Protein AF-A0A8S2XK16-F1 (afdb_monomer_lite)

Sequence (137 aa):
QVFYDQFQIGPWSGQEFFESWFQQANYPIVSAQIRQENGTNDVYLYLTQSRYFLNNEPYYDLYPTNRFNYTWLIPLICSFGNDSTTIVRSIAFKDRESKIKLDSWYKYVHCDEDFSGYYLMDYDSTNWEELANVMIN

pLDDT: mean 90.59, std 10.58, range [54.53, 98.44]

Secondary structure (DSSP, 8-state):
--GGGG-EETTEEHHHHHHHHHSSSS-EEEEEEEEEPTTSS-EEEEEEEEE--SS-S-----S---TTTT---EEEEEEEEETTEEEEEEEEE-SSEEEEEESS--SEEEESGGG-SSSEEEE-HHHHHHHHHHHH-

Organism: NCBI:txid1234261

Radius of gyration: 16.7 Å; chains: 1; bounding box: 46×34×47 Å

Foldseek 3Di:
DPPQQPDDDVPDGSV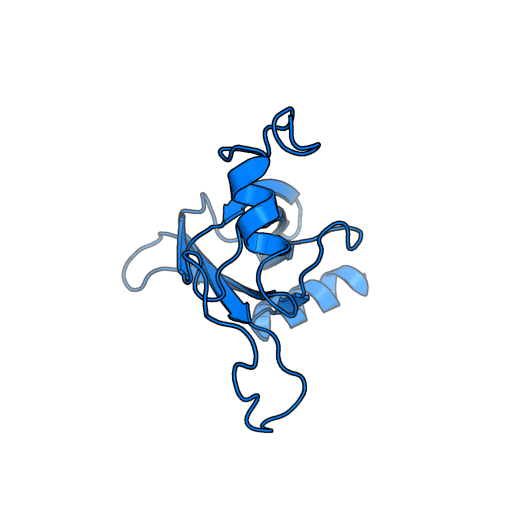VQVCQPPQAPAAKEKEWEWDADPPDQWIKIKIAIAGDDPDPPPPPCPHDQDPLNGWHFWFKWKWFADPPDIDIDTDGDTDRMDIGTDPHDGQEMDICPPVPDRYHYDYDPSRVVSVVVVVVD

InterPro domains:
  IPR050344 Peptidase M1 family aminopeptidases [PTHR11533] (15-135)

Structure (mmCIF, N/CA/C/O backbone):
data_AF-A0A8S2XK16-F1
#
_entry.id   AF-A0A8S2XK16-F1
#
loop_
_atom_site.group_PDB
_atom_site.id
_atom_site.type_symbol
_atom_site.label_atom_id
_atom_site.label_alt_id
_atom_site.label_comp_id
_atom_site.label_asym_id
_atom_site.label_entity_id
_atom_site.label_seq_id
_atom_site.pdbx_PDB_ins_code
_atom_site.Cartn_x
_atom_site.Cartn_y
_atom_site.Cartn_z
_atom_site.occupancy
_atom_site.B_iso_or_equiv
_atom_site.auth_seq_id
_atom_site.auth_comp_id
_atom_site.auth_asym_id
_atom_site.auth_atom_id
_atom_site.pdbx_PDB_model_num
ATOM 1 N N . GLN A 1 1 ? 6.698 -3.680 -31.940 1.00 60.19 1 GLN A N 1
ATOM 2 C CA . GLN A 1 1 ? 5.688 -3.489 -30.887 1.00 60.19 1 GLN A CA 1
ATOM 3 C C . GLN A 1 1 ? 6.071 -4.401 -29.746 1.00 60.19 1 GLN A C 1
ATOM 5 O O . GLN A 1 1 ? 6.234 -5.596 -29.981 1.00 60.19 1 GLN A O 1
ATOM 10 N N . VAL A 1 2 ? 6.363 -3.837 -28.580 1.00 79.12 2 VAL A N 1
ATOM 11 C CA . VAL A 1 2 ? 6.698 -4.629 -27.396 1.00 79.12 2 VAL A CA 1
ATOM 12 C C . VAL A 1 2 ? 5.380 -5.155 -26.825 1.00 79.12 2 VAL A C 1
ATOM 14 O O . VAL A 1 2 ? 4.363 -4.468 -26.892 1.00 79.12 2 VAL A O 1
ATOM 17 N N . PHE A 1 3 ? 5.367 -6.385 -26.300 1.00 85.19 3 PHE A N 1
ATOM 18 C CA . PHE A 1 3 ? 4.151 -7.040 -25.784 1.00 85.19 3 PHE A CA 1
ATOM 19 C C . PHE A 1 3 ? 3.353 -6.149 -24.813 1.00 85.19 3 PHE A C 1
ATOM 21 O O . PHE A 1 3 ? 2.126 -6.215 -24.779 1.00 85.19 3 PHE A O 1
ATOM 28 N N . TYR A 1 4 ? 4.048 -5.284 -24.075 1.00 88.62 4 TYR A N 1
ATOM 29 C CA . TYR A 1 4 ? 3.487 -4.435 -23.036 1.00 88.62 4 TYR A CA 1
ATOM 30 C C . TYR A 1 4 ? 2.775 -3.161 -23.525 1.00 88.62 4 TYR A C 1
ATOM 32 O O . TYR A 1 4 ? 1.999 -2.582 -22.768 1.00 88.62 4 TYR A O 1
ATOM 40 N N . ASP A 1 5 ? 2.977 -2.745 -24.779 1.00 87.69 5 ASP A N 1
ATOM 41 C CA . ASP A 1 5 ? 2.492 -1.454 -25.307 1.00 87.69 5 ASP A CA 1
ATOM 42 C C . ASP A 1 5 ? 0.957 -1.378 -25.419 1.00 87.69 5 ASP A C 1
ATOM 44 O O . ASP A 1 5 ? 0.386 -0.302 -25.569 1.00 87.69 5 ASP A O 1
ATOM 48 N N . GLN A 1 6 ? 0.283 -2.528 -25.374 1.00 90.75 6 GLN A N 1
ATOM 49 C CA . GLN A 1 6 ? -1.173 -2.647 -25.505 1.00 90.75 6 GLN A CA 1
ATOM 50 C C . GLN A 1 6 ? -1.930 -2.542 -24.173 1.00 90.75 6 GLN A C 1
ATOM 52 O O . GLN A 1 6 ? -3.159 -2.497 -24.178 1.00 90.75 6 GLN A O 1
ATOM 57 N N . PHE A 1 7 ? -1.226 -2.553 -23.037 1.00 93.81 7 PHE A N 1
ATOM 58 C CA . PHE A 1 7 ? -1.857 -2.572 -21.718 1.00 93.81 7 PHE A CA 1
ATOM 59 C C . PHE A 1 7 ? -1.945 -1.175 -21.104 1.00 93.81 7 PHE A C 1
ATOM 61 O O . PHE A 1 7 ? -1.083 -0.325 -21.315 1.00 93.81 7 PHE A O 1
ATOM 68 N N . GLN A 1 8 ? -2.970 -0.983 -20.277 1.00 94.81 8 GLN A N 1
ATOM 69 C CA . GLN A 1 8 ? -3.134 0.151 -19.373 1.00 94.81 8 GLN A CA 1
ATOM 70 C C . GLN A 1 8 ? -3.378 -0.422 -17.972 1.00 94.81 8 GLN A C 1
ATOM 72 O O . GLN A 1 8 ? -4.340 -1.163 -17.774 1.00 94.81 8 GLN A O 1
ATOM 77 N N . ILE A 1 9 ? -2.504 -0.112 -17.014 1.00 93.88 9 ILE A N 1
ATOM 78 C CA . ILE A 1 9 ? -2.560 -0.639 -15.645 1.00 93.88 9 ILE A CA 1
ATOM 79 C C . ILE A 1 9 ? -2.907 0.512 -14.704 1.00 93.88 9 ILE A C 1
ATOM 81 O O . ILE A 1 9 ? -2.052 1.311 -14.323 1.00 93.88 9 ILE A O 1
ATOM 85 N N . GLY A 1 10 ? -4.193 0.634 -14.369 1.00 92.00 10 GLY A N 1
ATOM 86 C CA . GLY A 1 10 ? -4.696 1.792 -13.632 1.00 92.00 10 GLY A CA 1
ATOM 87 C C . GLY A 1 10 ? -4.351 3.102 -14.364 1.00 92.00 10 GLY A C 1
ATOM 88 O O . GLY A 1 10 ? -4.703 3.247 -15.539 1.00 92.00 10 GLY A O 1
ATOM 89 N N . PRO A 1 11 ? -3.663 4.063 -13.717 1.00 95.75 11 PRO A N 1
ATOM 90 C CA . PRO A 1 11 ? -3.284 5.321 -14.358 1.00 95.75 11 PRO A CA 1
ATOM 91 C C . PRO A 1 11 ? -2.041 5.214 -15.258 1.00 95.75 11 PRO A C 1
ATOM 93 O O . PRO A 1 11 ? -1.728 6.182 -15.950 1.00 95.75 11 PRO A O 1
ATOM 96 N N . TRP A 1 12 ? -1.331 4.082 -15.270 1.00 96.69 12 TRP A N 1
ATOM 97 C CA . TRP A 1 12 ? -0.047 3.940 -15.960 1.00 96.69 12 TRP A CA 1
ATOM 98 C C . TRP A 1 12 ? -0.175 3.201 -17.286 1.00 96.69 12 TRP A C 1
ATOM 100 O O . TRP A 1 12 ? -0.957 2.256 -17.423 1.00 96.69 12 TRP A O 1
ATOM 110 N N . SER A 1 13 ? 0.657 3.592 -18.251 1.00 96.31 13 SER A N 1
ATOM 111 C CA . SER A 1 13 ? 0.850 2.781 -19.456 1.00 96.31 13 SER A CA 1
ATOM 112 C C . SER A 1 13 ? 1.471 1.430 -19.092 1.00 96.31 13 SER A C 1
ATOM 114 O O . SER A 1 13 ? 2.232 1.330 -18.126 1.00 96.31 13 SER A O 1
ATOM 116 N N . GLY A 1 14 ? 1.198 0.397 -19.890 1.00 95.62 14 GLY A N 1
ATOM 117 C CA . GLY A 1 14 ? 1.817 -0.914 -19.721 1.00 95.62 14 GLY A CA 1
ATOM 118 C C . GLY A 1 14 ? 3.339 -0.810 -19.735 1.00 95.62 14 GLY A C 1
ATOM 119 O O . GLY A 1 14 ? 3.985 -1.276 -18.802 1.00 95.62 14 GLY A O 1
ATOM 120 N N . GLN A 1 15 ? 3.911 -0.118 -20.724 1.00 93.81 15 GLN A N 1
ATOM 121 C CA . GLN A 1 15 ? 5.357 0.100 -20.799 1.00 93.81 15 GLN A CA 1
ATOM 122 C C . GLN A 1 15 ? 5.927 0.646 -19.479 1.00 93.81 15 GLN A C 1
ATOM 124 O O . GLN A 1 15 ? 6.838 0.047 -18.917 1.00 93.81 15 GLN A O 1
ATOM 129 N N . GLU A 1 16 ? 5.374 1.740 -18.953 1.00 94.81 16 GLU A N 1
ATOM 130 C CA . GLU A 1 16 ? 5.861 2.348 -17.711 1.00 94.81 16 GLU A CA 1
ATOM 131 C C . GLU A 1 16 ? 5.746 1.396 -16.512 1.00 94.81 16 GLU A C 1
ATOM 133 O O . GLU A 1 16 ? 6.703 1.243 -15.750 1.00 94.81 16 GLU A O 1
ATOM 138 N N . PHE A 1 17 ? 4.606 0.714 -16.377 1.00 96.00 17 PHE A N 1
ATOM 139 C CA . PHE A 1 17 ? 4.383 -0.274 -15.327 1.00 96.00 17 PHE A CA 1
ATOM 140 C C . PHE A 1 17 ? 5.437 -1.384 -15.382 1.00 96.00 17 PHE A C 1
ATOM 142 O O . PHE A 1 17 ? 6.173 -1.589 -14.416 1.00 96.00 17 PHE A O 1
ATOM 149 N N . PHE A 1 18 ? 5.572 -2.063 -16.520 1.00 93.75 18 PHE A N 1
ATOM 150 C CA . PHE A 1 18 ? 6.474 -3.205 -16.655 1.00 93.75 18 PHE A CA 1
ATOM 151 C C . PHE A 1 18 ? 7.955 -2.814 -16.583 1.00 93.75 18 PHE A C 1
ATOM 153 O O . PHE A 1 18 ? 8.755 -3.595 -16.076 1.00 93.75 18 PHE A O 1
ATOM 160 N N . GLU A 1 19 ? 8.341 -1.606 -17.003 1.00 92.69 19 GLU A N 1
ATOM 161 C CA . GLU A 1 19 ? 9.699 -1.097 -16.773 1.00 92.69 19 GLU A CA 1
ATOM 162 C C . GLU A 1 19 ? 10.009 -0.936 -15.277 1.00 92.69 19 GLU A C 1
ATOM 164 O O . GLU A 1 19 ? 11.123 -1.255 -14.856 1.00 92.69 19 GLU A O 1
ATOM 169 N N . SER A 1 20 ? 9.036 -0.505 -14.462 1.00 94.00 20 SER A N 1
ATOM 170 C CA . SER A 1 20 ? 9.225 -0.404 -13.007 1.00 94.00 20 SER A CA 1
ATOM 171 C C . SER A 1 20 ? 9.458 -1.772 -12.352 1.00 94.00 20 SER A C 1
ATOM 173 O O . SER A 1 20 ? 10.217 -1.869 -11.392 1.00 94.00 20 SER A O 1
ATOM 175 N N . TRP A 1 21 ? 8.895 -2.846 -12.916 1.00 94.00 21 TRP A N 1
ATOM 176 C CA . TRP A 1 21 ? 8.994 -4.204 -12.373 1.00 94.00 21 TRP A CA 1
ATOM 177 C C . TRP A 1 21 ? 10.148 -5.035 -12.943 1.00 94.00 21 TRP A C 1
ATOM 179 O O . TRP A 1 21 ? 10.790 -5.768 -12.200 1.00 94.00 21 TRP A O 1
ATOM 189 N N . PHE A 1 22 ? 10.432 -4.945 -14.244 1.00 91.19 22 PHE A N 1
ATOM 190 C CA . PHE A 1 22 ? 11.354 -5.873 -14.918 1.00 91.19 22 PHE A CA 1
ATOM 191 C C . PHE A 1 22 ? 12.778 -5.358 -15.083 1.00 91.19 22 PHE A C 1
ATOM 193 O O . PHE A 1 22 ? 13.676 -6.141 -15.384 1.00 91.19 22 PHE A O 1
ATOM 200 N N . GLN A 1 23 ? 13.010 -4.058 -14.904 1.00 89.19 23 GLN A N 1
ATOM 201 C CA . GLN A 1 23 ? 14.345 -3.467 -15.043 1.00 89.19 23 GLN A CA 1
ATOM 202 C C . GLN A 1 23 ? 15.045 -3.237 -13.696 1.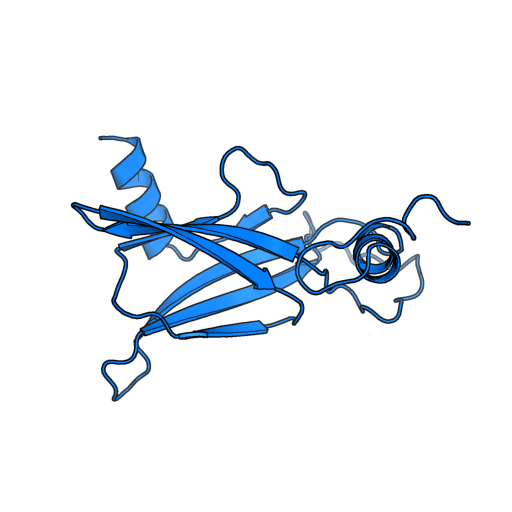00 89.19 23 GLN A C 1
ATOM 204 O O . GLN A 1 23 ? 16.062 -2.551 -13.640 1.00 89.19 23 GLN A O 1
ATOM 209 N N . GLN A 1 24 ? 14.498 -3.781 -12.609 1.00 88.50 24 GLN A N 1
ATOM 210 C CA . GLN A 1 24 ? 15.038 -3.657 -11.259 1.00 88.50 24 GLN A CA 1
ATOM 211 C C . GLN A 1 24 ? 14.998 -5.031 -10.592 1.00 88.50 24 GLN A C 1
ATOM 213 O O . GLN A 1 24 ? 14.057 -5.793 -10.794 1.00 88.50 24 GLN A O 1
ATOM 218 N N . ALA A 1 25 ? 16.023 -5.371 -9.813 1.00 85.56 25 ALA A N 1
ATOM 219 C CA . ALA A 1 25 ? 16.074 -6.655 -9.122 1.00 85.56 25 ALA A CA 1
ATOM 220 C C . ALA A 1 25 ? 15.222 -6.656 -7.838 1.00 85.56 25 ALA A C 1
ATOM 222 O O . ALA A 1 25 ? 15.167 -5.656 -7.116 1.00 85.56 25 ALA A O 1
ATOM 223 N N . ASN A 1 26 ? 14.691 -7.833 -7.493 1.00 89.38 26 ASN A N 1
ATOM 224 C CA . ASN A 1 26 ? 13.803 -8.109 -6.352 1.00 89.38 26 ASN A CA 1
ATOM 225 C C . ASN A 1 26 ? 12.395 -7.499 -6.500 1.00 89.38 26 ASN A C 1
ATOM 227 O O . ASN A 1 26 ? 11.912 -7.285 -7.607 1.00 89.38 26 ASN A O 1
ATOM 231 N N . TYR A 1 27 ? 11.718 -7.310 -5.370 1.00 92.06 27 TYR A N 1
ATOM 232 C CA . TYR A 1 27 ? 10.343 -6.839 -5.242 1.00 92.06 27 TYR A CA 1
ATOM 233 C C . TYR A 1 27 ? 10.231 -5.892 -4.034 1.00 92.06 27 TYR A C 1
ATOM 235 O O . TYR A 1 27 ? 11.125 -5.891 -3.171 1.00 92.06 27 TYR A O 1
ATOM 243 N N . PRO A 1 28 ? 9.172 -5.069 -3.961 1.00 96.00 28 PRO A N 1
ATOM 244 C CA . PRO A 1 28 ? 8.982 -4.167 -2.842 1.00 96.00 28 PRO A CA 1
ATOM 245 C C . PRO A 1 28 ? 8.408 -4.873 -1.613 1.00 96.00 28 PRO A C 1
ATOM 247 O O . PRO A 1 28 ? 7.624 -5.818 -1.714 1.00 96.00 28 PRO A O 1
ATOM 250 N N . ILE A 1 29 ? 8.757 -4.338 -0.448 1.00 96.56 29 ILE A N 1
ATOM 251 C CA . ILE A 1 29 ? 7.942 -4.430 0.760 1.00 96.56 29 ILE A CA 1
ATOM 252 C C . ILE A 1 29 ? 7.150 -3.129 0.895 1.00 96.56 29 ILE A C 1
ATOM 254 O O . ILE A 1 29 ? 7.715 -2.038 0.759 1.00 96.56 29 ILE A O 1
ATOM 258 N N . VAL A 1 30 ? 5.846 -3.250 1.117 1.00 98.25 30 VAL A N 1
ATOM 259 C CA . VAL A 1 30 ? 4.903 -2.143 1.265 1.00 98.25 30 VAL A CA 1
ATOM 260 C C . VAL A 1 30 ? 4.454 -2.085 2.716 1.00 98.25 30 VAL A C 1
ATOM 262 O O . VAL A 1 30 ? 3.834 -3.027 3.199 1.00 98.25 30 VAL A O 1
ATOM 265 N N . SER A 1 31 ? 4.741 -0.980 3.404 1.00 98.19 31 SER A N 1
ATOM 266 C CA . SER A 1 31 ? 4.223 -0.743 4.752 1.00 98.19 31 SER A CA 1
ATOM 267 C C . SER A 1 31 ? 2.930 0.059 4.685 1.00 98.19 31 SER A C 1
ATOM 269 O O . SER A 1 31 ? 2.880 1.069 3.978 1.00 98.19 31 SER A O 1
ATOM 271 N N . ALA A 1 32 ? 1.902 -0.357 5.421 1.00 98.12 32 ALA A N 1
ATOM 272 C CA . ALA A 1 32 ? 0.619 0.335 5.495 1.00 98.12 32 ALA A CA 1
ATOM 273 C C . ALA A 1 32 ? 0.212 0.599 6.947 1.00 98.12 32 ALA A C 1
ATOM 275 O O . ALA A 1 32 ? 0.212 -0.308 7.777 1.00 98.12 32 ALA A O 1
ATOM 276 N N . GLN A 1 33 ? -0.137 1.851 7.256 1.00 97.75 33 GLN A N 1
ATOM 277 C CA . GLN A 1 33 ? -0.508 2.267 8.611 1.00 97.75 33 GLN A CA 1
ATOM 278 C C . GLN A 1 33 ? -1.642 3.284 8.585 1.00 97.75 33 GLN A C 1
ATOM 280 O O 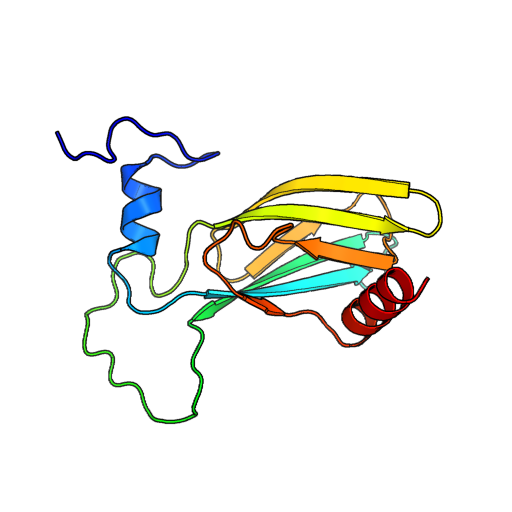. GLN A 1 33 ? -1.560 4.306 7.899 1.00 97.75 33 GLN A O 1
ATOM 285 N N . ILE A 1 34 ? -2.688 3.031 9.364 1.00 97.19 34 ILE A N 1
ATOM 286 C CA . ILE A 1 34 ? -3.773 3.989 9.573 1.00 97.19 34 ILE A CA 1
ATOM 287 C C . ILE A 1 34 ? -3.394 4.860 10.766 1.00 97.19 34 ILE A C 1
ATOM 289 O O . ILE A 1 34 ? -3.130 4.360 11.856 1.00 97.19 34 ILE A O 1
ATOM 293 N N . ARG A 1 35 ? -3.349 6.179 10.574 1.00 95.38 35 ARG A N 1
ATOM 294 C CA . ARG A 1 35 ? -3.026 7.120 11.651 1.00 95.38 35 ARG A CA 1
ATOM 295 C C . ARG A 1 35 ? -3.961 8.316 11.621 1.00 95.38 35 ARG A C 1
ATOM 297 O O . ARG A 1 35 ? -4.363 8.786 10.556 1.00 95.38 35 ARG A O 1
ATOM 304 N N . GLN A 1 36 ? -4.265 8.832 12.803 1.00 94.81 36 GLN A N 1
ATOM 305 C CA . GLN A 1 36 ? -4.931 10.115 12.961 1.00 94.81 36 GLN A CA 1
ATOM 306 C C . GLN A 1 36 ? -3.873 11.220 12.971 1.00 94.81 36 GLN A C 1
ATOM 308 O O . GLN A 1 36 ? -2.836 11.091 13.622 1.00 94.81 36 GLN A O 1
ATOM 313 N N . GLU A 1 37 ?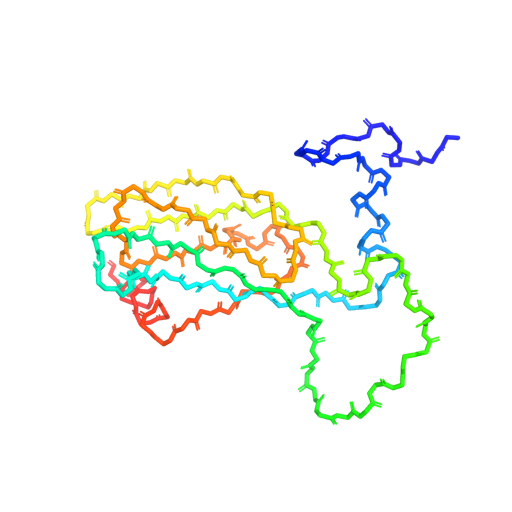 -4.114 12.301 12.235 1.00 93.38 37 GLU A N 1
ATOM 314 C CA . GLU A 1 37 ? -3.193 13.434 12.202 1.00 93.38 37 GLU A CA 1
ATOM 315 C C . GLU A 1 37 ? -3.290 14.238 13.506 1.00 93.38 37 GLU A C 1
ATOM 317 O O . GLU A 1 37 ? -4.379 14.644 13.928 1.00 93.38 37 GLU A O 1
ATOM 322 N N . ASN A 1 38 ? -2.138 14.506 14.123 1.00 90.00 38 ASN A N 1
ATOM 323 C CA . ASN A 1 38 ? -2.055 15.203 15.404 1.00 90.00 38 ASN A CA 1
ATOM 324 C C . ASN A 1 38 ? -2.772 16.559 15.373 1.00 90.00 38 ASN A C 1
ATOM 326 O O . ASN A 1 38 ? -2.533 17.394 14.503 1.00 90.00 38 ASN A O 1
ATOM 330 N N . GLY A 1 39 ? -3.627 16.797 16.370 1.00 89.75 39 GLY A N 1
ATOM 331 C CA . GLY A 1 39 ? -4.372 18.052 16.495 1.00 89.75 39 GLY A CA 1
ATOM 332 C C . GLY A 1 39 ? -5.564 18.185 15.541 1.00 89.75 39 GLY A C 1
ATOM 333 O O . GLY A 1 39 ? -6.154 19.260 15.469 1.00 89.75 39 GLY A O 1
ATOM 334 N N . THR A 1 40 ? -5.944 17.118 14.830 1.00 92.88 40 THR A N 1
ATOM 335 C CA . THR A 1 40 ? -7.129 17.086 13.961 1.00 92.88 40 THR A CA 1
ATOM 336 C C . THR A 1 40 ? -7.933 15.796 14.163 1.00 92.88 40 THR A C 1
ATOM 338 O O . THR A 1 40 ? -7.463 14.859 14.805 1.00 92.88 40 THR A O 1
ATOM 341 N N . ASN A 1 41 ? -9.134 15.732 13.583 1.00 93.31 41 ASN A N 1
ATOM 342 C CA . ASN A 1 41 ? -9.918 14.493 13.471 1.00 93.31 41 ASN A CA 1
ATOM 343 C C . ASN A 1 41 ? -9.706 13.785 12.121 1.00 93.31 41 ASN A C 1
ATOM 345 O O . ASN A 1 41 ? -10.440 12.855 11.796 1.00 93.31 41 ASN A O 1
ATOM 349 N N . ASP A 1 42 ? -8.748 14.242 11.310 1.00 97.00 42 ASP A N 1
ATOM 350 C CA . ASP A 1 42 ? -8.482 13.628 10.017 1.00 97.00 42 ASP A CA 1
ATOM 351 C C . ASP A 1 42 ? -7.704 12.322 10.200 1.00 97.00 42 ASP A C 1
ATOM 353 O O . ASP A 1 42 ? -6.697 12.268 10.911 1.00 97.00 42 ASP A O 1
ATOM 357 N N . VAL A 1 43 ? -8.147 11.283 9.499 1.00 96.69 43 VAL A N 1
ATOM 358 C CA . VAL A 1 43 ? -7.499 9.972 9.469 1.00 96.69 43 VAL A CA 1
ATOM 359 C C . VAL A 1 43 ? -6.875 9.760 8.096 1.00 96.69 43 VAL A C 1
ATOM 361 O O . VAL A 1 43 ? -7.456 10.123 7.071 1.00 96.69 43 VAL A O 1
ATOM 364 N N . TYR A 1 44 ? -5.684 9.175 8.066 1.00 97.69 44 TYR A N 1
ATOM 365 C CA . TYR A 1 44 ? -4.948 8.903 6.842 1.00 97.69 44 TYR A CA 1
ATOM 366 C C . TYR A 1 44 ? -4.390 7.485 6.837 1.00 97.69 44 TYR A C 1
ATOM 368 O O . TYR A 1 44 ? -3.957 6.967 7.864 1.00 97.69 44 TYR A O 1
ATOM 376 N N . LEU A 1 45 ? -4.336 6.901 5.646 1.00 97.81 45 LEU A N 1
ATOM 377 C CA . LEU A 1 45 ? -3.480 5.769 5.344 1.00 97.81 45 LEU A CA 1
ATOM 378 C C . LEU A 1 45 ? -2.109 6.299 4.917 1.00 97.81 45 LEU A C 1
ATOM 380 O O . LEU A 1 45 ? -1.998 7.041 3.936 1.00 97.81 45 LEU A O 1
ATOM 384 N N . TYR A 1 46 ? -1.078 5.900 5.647 1.00 98.12 46 TYR A N 1
ATOM 385 C CA . TYR A 1 46 ? 0.317 6.114 5.300 1.00 98.12 46 TYR A CA 1
ATOM 386 C C . TYR A 1 46 ? 0.839 4.849 4.639 1.00 98.12 46 TYR A C 1
ATOM 388 O O . TYR A 1 46 ? 0.764 3.768 5.221 1.00 98.12 46 TYR A O 1
ATOM 396 N N . LEU A 1 47 ? 1.352 5.005 3.425 1.00 98.44 47 LEU A N 1
ATOM 397 C CA . LEU A 1 47 ? 1.983 3.943 2.659 1.00 98.44 47 LEU A CA 1
ATOM 398 C C . LEU A 1 47 ? 3.455 4.266 2.483 1.00 98.44 47 LEU A C 1
ATOM 400 O O . LEU A 1 47 ? 3.792 5.402 2.145 1.00 98.44 47 LEU A O 1
ATOM 404 N N . THR A 1 48 ? 4.314 3.270 2.649 1.00 98.44 48 THR A N 1
ATOM 405 C CA . THR A 1 48 ? 5.710 3.351 2.220 1.00 98.44 48 THR A CA 1
ATOM 406 C C . THR A 1 48 ? 6.077 2.133 1.389 1.00 98.44 48 THR A C 1
ATOM 408 O O . THR A 1 48 ? 5.477 1.072 1.534 1.00 98.44 48 THR A O 1
ATOM 411 N N . GLN A 1 49 ? 7.048 2.284 0.494 1.00 97.69 49 GLN A N 1
ATOM 412 C CA . GLN A 1 49 ? 7.656 1.163 -0.214 1.00 97.69 49 GLN A CA 1
ATOM 413 C C . GLN A 1 49 ? 9.173 1.246 -0.150 1.00 97.69 49 GLN A C 1
ATOM 415 O O . GLN A 1 49 ? 9.771 2.320 -0.257 1.00 97.69 49 GLN A O 1
ATOM 420 N N . SER A 1 50 ? 9.801 0.086 -0.019 1.00 94.12 50 SER A N 1
ATOM 421 C CA . SER A 1 50 ? 11.243 -0.056 -0.170 1.00 94.12 50 SER A CA 1
ATOM 422 C C . SER A 1 50 ? 11.579 -1.404 -0.793 1.00 94.12 50 SER A C 1
ATOM 424 O O . SER A 1 50 ? 10.750 -2.313 -0.827 1.00 94.12 50 SER A O 1
ATOM 426 N N . ARG A 1 51 ? 12.793 -1.539 -1.325 1.00 92.00 51 ARG A N 1
ATOM 427 C CA . ARG A 1 51 ? 13.275 -2.819 -1.845 1.00 92.00 51 ARG A CA 1
ATOM 428 C C . ARG A 1 51 ? 13.420 -3.811 -0.698 1.00 92.00 51 ARG A C 1
ATOM 430 O O . ARG A 1 51 ? 14.122 -3.524 0.268 1.00 92.00 51 ARG A O 1
ATOM 437 N N . TYR A 1 52 ? 12.807 -4.982 -0.830 1.00 88.69 52 TYR A N 1
ATOM 438 C CA . TYR A 1 52 ? 12.957 -6.033 0.165 1.00 88.69 52 TYR A CA 1
ATOM 439 C C . TYR A 1 52 ? 14.349 -6.681 0.095 1.00 88.69 52 TYR A C 1
ATOM 441 O O . TYR A 1 52 ? 14.848 -7.017 -0.986 1.00 88.69 52 TYR A O 1
ATOM 449 N N . PHE A 1 53 ? 14.950 -6.891 1.268 1.00 83.12 53 PHE A N 1
ATOM 450 C CA . PHE A 1 53 ? 16.195 -7.628 1.461 1.00 83.12 53 PHE A CA 1
ATOM 451 C C . PHE A 1 53 ? 16.052 -8.563 2.667 1.00 83.12 53 PHE A C 1
ATOM 453 O O . PHE A 1 53 ? 15.625 -8.135 3.734 1.00 83.12 53 PHE A O 1
ATOM 460 N N . LEU A 1 54 ? 16.435 -9.833 2.505 1.00 74.88 54 LEU A N 1
ATOM 461 C CA . LEU A 1 54 ? 16.401 -10.828 3.586 1.00 74.88 54 LEU A CA 1
ATOM 462 C C . LEU A 1 54 ? 17.514 -10.629 4.627 1.00 74.88 54 LEU A C 1
ATOM 464 O O . LEU A 1 54 ? 17.329 -10.997 5.781 1.00 74.88 54 LEU A O 1
ATOM 468 N N . ASN A 1 55 ? 18.653 -10.045 4.236 1.00 72.50 55 ASN A N 1
ATOM 469 C CA . ASN A 1 55 ? 19.853 -9.939 5.071 1.00 72.50 55 ASN A CA 1
ATOM 470 C C . ASN A 1 55 ? 20.470 -8.533 4.997 1.00 72.50 55 ASN A C 1
ATOM 472 O O . ASN A 1 55 ? 20.352 -7.855 3.979 1.00 72.50 55 ASN A O 1
ATOM 476 N N . ASN A 1 56 ? 21.243 -8.165 6.025 1.00 60.75 56 ASN A N 1
ATOM 477 C CA . ASN A 1 56 ? 22.082 -6.953 6.070 1.00 60.75 56 ASN A CA 1
ATOM 478 C C . ASN A 1 56 ? 23.362 -7.048 5.212 1.00 60.75 56 ASN A C 1
ATOM 480 O O . ASN A 1 56 ? 24.267 -6.227 5.361 1.00 60.75 56 ASN A O 1
ATOM 484 N N . GLU A 1 57 ? 23.481 -8.066 4.358 1.00 58.12 57 GLU A N 1
ATOM 485 C CA . GLU A 1 57 ? 24.625 -8.183 3.458 1.00 58.12 57 GLU A CA 1
ATOM 486 C C . GLU A 1 57 ? 24.593 -7.019 2.462 1.00 58.12 57 GLU A C 1
ATOM 488 O O . GLU A 1 57 ? 23.534 -6.750 1.882 1.00 58.12 57 GLU A O 1
ATOM 493 N N . PRO A 1 58 ? 25.718 -6.314 2.249 1.00 54.53 58 PRO A N 1
ATOM 494 C CA . PRO A 1 58 ? 25.779 -5.241 1.278 1.00 54.53 58 PRO A CA 1
ATOM 495 C C . PRO A 1 58 ? 25.525 -5.833 -0.105 1.00 54.53 58 PRO A C 1
ATOM 497 O O . PRO A 1 58 ? 26.403 -6.426 -0.733 1.00 54.53 58 PRO A O 1
ATOM 500 N N . TYR A 1 59 ? 24.295 -5.678 -0.587 1.00 60.25 59 TYR A N 1
ATOM 501 C CA . TYR A 1 59 ? 23.984 -5.950 -1.972 1.00 60.25 59 TYR A CA 1
ATOM 502 C C . TYR A 1 59 ? 24.665 -4.847 -2.770 1.00 60.25 59 TYR A C 1
ATOM 504 O O . TYR A 1 59 ? 24.186 -3.716 -2.834 1.00 60.25 59 TYR A O 1
ATOM 512 N N . TYR A 1 60 ? 25.832 -5.150 -3.333 1.00 58.38 60 TYR A N 1
ATOM 513 C CA . TYR A 1 60 ? 26.377 -4.315 -4.387 1.00 58.38 60 TYR A CA 1
ATOM 514 C C . TYR A 1 60 ? 25.299 -4.245 -5.465 1.00 58.38 60 TYR A C 1
ATOM 516 O O . TYR A 1 60 ? 24.825 -5.286 -5.921 1.00 58.38 60 TYR A O 1
ATOM 524 N N . ASP A 1 61 ? 24.856 -3.040 -5.819 1.00 62.03 61 ASP A N 1
ATOM 525 C CA . ASP A 1 61 ? 23.941 -2.846 -6.936 1.00 62.03 61 ASP A CA 1
ATOM 526 C C . ASP A 1 61 ? 24.672 -3.278 -8.213 1.00 62.03 61 ASP A C 1
ATOM 528 O O . ASP A 1 61 ? 25.328 -2.497 -8.896 1.00 62.03 61 ASP A O 1
ATOM 532 N N . LEU A 1 62 ? 24.599 -4.579 -8.507 1.00 58.34 62 LEU A N 1
ATOM 533 C CA . LEU A 1 62 ? 25.167 -5.207 -9.700 1.00 58.34 62 LEU A CA 1
ATOM 534 C C . LEU A 1 62 ? 24.475 -4.708 -10.976 1.00 58.34 62 LEU A C 1
ATOM 536 O O . LEU A 1 62 ? 24.940 -4.981 -12.081 1.00 58.34 62 LEU A O 1
ATOM 540 N N . TYR A 1 63 ? 23.371 -3.977 -10.817 1.00 58.88 63 TYR A N 1
ATOM 541 C CA . TYR A 1 63 ? 22.566 -3.412 -11.880 1.00 58.88 63 TYR A CA 1
ATOM 542 C C . TYR A 1 63 ? 22.462 -1.896 -11.688 1.00 58.88 63 TYR A C 1
ATOM 544 O O . TYR A 1 63 ? 22.204 -1.447 -10.569 1.00 58.88 63 TYR A O 1
ATOM 552 N N . PRO A 1 64 ? 22.646 -1.095 -12.751 1.00 63.94 64 PRO A N 1
ATOM 553 C CA . PRO A 1 64 ? 22.435 0.343 -12.671 1.00 63.94 64 PRO A CA 1
ATOM 554 C C . PRO A 1 64 ? 20.992 0.632 -12.250 1.00 63.94 64 PRO A C 1
ATOM 556 O O . PRO A 1 64 ? 20.052 0.044 -12.788 1.00 63.94 64 PRO A O 1
ATOM 559 N N . THR A 1 65 ? 20.815 1.556 -11.305 1.00 69.88 65 THR A N 1
ATOM 560 C CA . THR A 1 65 ? 19.490 2.064 -10.953 1.00 69.88 65 THR A CA 1
ATOM 561 C C . THR A 1 65 ? 18.865 2.716 -12.185 1.00 69.88 65 THR A C 1
ATOM 563 O O . THR A 1 65 ? 19.465 3.574 -12.836 1.00 69.88 65 THR A O 1
ATOM 566 N N . ASN A 1 66 ? 17.661 2.274 -12.547 1.00 83.00 66 ASN A N 1
ATOM 567 C CA . ASN A 1 66 ? 16.901 2.894 -13.626 1.00 83.00 66 ASN A CA 1
ATOM 568 C C . ASN A 1 66 ? 16.160 4.145 -13.106 1.00 83.00 66 ASN A C 1
ATOM 570 O O . ASN A 1 66 ? 16.306 4.545 -11.948 1.00 83.00 66 ASN A O 1
ATOM 574 N N . ARG A 1 67 ? 15.319 4.756 -13.951 1.00 91.06 67 ARG A N 1
ATOM 575 C CA . ARG A 1 67 ? 14.548 5.963 -13.595 1.00 91.06 67 ARG A CA 1
ATOM 576 C C . ARG A 1 67 ? 13.608 5.804 -12.391 1.00 91.06 67 ARG A C 1
ATOM 578 O O . ARG A 1 67 ? 13.181 6.816 -11.847 1.00 91.06 67 ARG A O 1
ATOM 585 N N . PHE A 1 68 ? 13.283 4.576 -11.991 1.00 91.06 68 PHE A N 1
ATOM 586 C CA . PHE A 1 68 ? 12.403 4.288 -10.862 1.00 91.06 68 PHE A CA 1
ATOM 587 C C . PHE A 1 68 ? 13.165 4.145 -9.535 1.00 91.06 68 PHE A C 1
ATOM 589 O O . PHE A 1 68 ? 12.566 4.306 -8.483 1.00 91.06 68 PHE A O 1
ATOM 596 N N . ASN A 1 69 ? 14.488 3.935 -9.544 1.00 91.19 69 ASN A N 1
ATOM 597 C CA . ASN A 1 69 ? 15.337 3.991 -8.343 1.00 91.19 69 ASN A CA 1
ATOM 598 C C . ASN A 1 69 ? 14.780 3.200 -7.134 1.00 91.19 69 ASN A C 1
ATOM 600 O O . ASN A 1 69 ? 14.655 3.724 -6.017 1.00 91.19 69 ASN A O 1
ATOM 604 N N . TYR A 1 70 ? 14.410 1.948 -7.394 1.00 91.69 70 TYR A N 1
ATOM 605 C CA . TYR A 1 70 ? 13.751 1.022 -6.477 1.00 91.69 70 TYR A CA 1
ATOM 606 C C . TYR A 1 70 ? 12.454 1.563 -5.870 1.00 91.69 70 TYR A C 1
ATOM 608 O O . TYR A 1 70 ? 12.171 1.375 -4.686 1.00 91.69 70 TYR A O 1
ATOM 616 N N . THR A 1 71 ? 11.665 2.242 -6.695 1.00 94.88 71 THR A N 1
ATOM 617 C CA . THR A 1 71 ? 10.219 2.335 -6.528 1.00 94.88 71 THR A CA 1
ATOM 618 C C . THR A 1 71 ? 9.526 1.539 -7.622 1.00 94.88 71 THR A C 1
ATOM 620 O O . THR A 1 71 ? 10.071 1.309 -8.704 1.00 94.88 71 THR A O 1
ATOM 623 N N . TRP A 1 72 ? 8.317 1.101 -7.321 1.00 96.81 72 TRP A N 1
ATOM 624 C CA . TRP A 1 72 ? 7.460 0.337 -8.203 1.00 96.81 72 TRP A CA 1
ATOM 625 C C . TRP A 1 72 ? 6.123 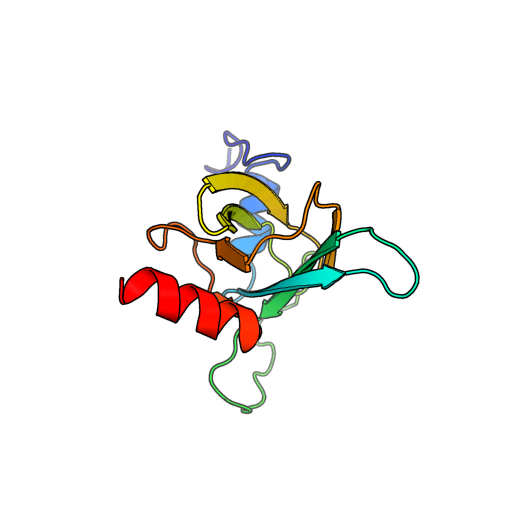1.045 -8.336 1.00 96.81 72 TRP A C 1
ATOM 627 O O . TRP A 1 72 ? 5.664 1.756 -7.435 1.00 96.81 72 TRP A O 1
ATOM 637 N N . LEU A 1 73 ? 5.494 0.829 -9.484 1.00 97.69 73 LEU A N 1
ATOM 638 C CA . LEU A 1 73 ? 4.112 1.206 -9.717 1.00 97.69 73 LEU A CA 1
ATOM 639 C C . LEU A 1 73 ? 3.240 0.046 -9.236 1.00 97.69 73 LEU A C 1
ATOM 641 O O . LEU A 1 73 ? 3.183 -0.997 -9.884 1.00 97.69 73 LEU A O 1
ATOM 645 N N . ILE A 1 74 ? 2.626 0.198 -8.065 1.00 97.88 74 ILE A N 1
ATOM 646 C CA . ILE A 1 74 ? 1.954 -0.876 -7.332 1.00 97.88 74 ILE A CA 1
ATOM 647 C C . ILE A 1 74 ? 0.437 -0.608 -7.310 1.00 97.88 74 ILE A C 1
ATOM 649 O O . ILE A 1 74 ? -0.010 0.349 -6.668 1.00 97.88 74 ILE A O 1
ATOM 653 N N . PRO A 1 75 ? -0.379 -1.416 -8.012 1.00 96.81 75 PRO A N 1
ATOM 654 C CA . PRO A 1 75 ? -1.829 -1.374 -7.915 1.00 96.81 75 PRO A CA 1
ATOM 655 C C . PRO A 1 75 ? -2.252 -2.138 -6.662 1.00 96.81 75 PRO A C 1
ATOM 657 O O . PRO A 1 75 ? -2.350 -3.360 -6.666 1.00 96.81 75 PRO A O 1
ATOM 660 N N . LEU A 1 76 ? -2.487 -1.410 -5.578 1.00 96.88 76 LEU A N 1
ATOM 661 C CA . LEU A 1 76 ? -2.952 -1.999 -4.333 1.00 96.88 76 LEU A CA 1
ATOM 662 C C . LEU A 1 76 ? -4.473 -2.153 -4.377 1.00 96.88 76 LEU A C 1
ATOM 664 O O . LEU A 1 76 ? -5.194 -1.207 -4.703 1.00 96.88 76 LEU A O 1
ATOM 668 N N . ILE A 1 77 ? -4.962 -3.328 -3.997 1.00 95.69 77 ILE A N 1
ATOM 669 C CA . ILE A 1 77 ? -6.358 -3.545 -3.613 1.00 95.69 77 ILE A CA 1
ATOM 670 C C . ILE A 1 77 ? -6.343 -3.783 -2.110 1.00 95.69 77 ILE A C 1
ATOM 672 O O . ILE A 1 77 ? -5.680 -4.709 -1.645 1.00 95.69 77 ILE A O 1
ATOM 676 N N . CYS A 1 78 ? -7.015 -2.908 -1.366 1.00 97.06 78 CYS A N 1
ATOM 677 C CA . CYS A 1 78 ? -6.998 -2.917 0.089 1.00 97.06 78 CYS A CA 1
ATOM 678 C C . CYS A 1 78 ? -8.413 -2.961 0.654 1.00 97.06 78 CYS A C 1
ATOM 680 O O . CYS A 1 78 ? -9.255 -2.126 0.311 1.00 97.06 78 CYS A O 1
ATOM 682 N N . SER A 1 79 ? -8.630 -3.896 1.566 1.00 96.38 79 SER A N 1
ATOM 683 C CA . SER A 1 79 ? -9.787 -3.976 2.439 1.00 96.38 79 SER A CA 1
ATOM 684 C C . SER A 1 79 ? -9.542 -3.184 3.712 1.00 96.38 79 SER A C 1
ATOM 686 O O . SER A 1 79 ? -8.509 -3.321 4.361 1.00 96.38 79 SER A O 1
ATOM 688 N N . PHE A 1 80 ? -10.509 -2.352 4.071 1.00 96.94 80 PHE A N 1
ATOM 689 C CA . PHE A 1 80 ? -10.523 -1.566 5.295 1.00 96.94 80 PHE A CA 1
ATOM 690 C C . PHE A 1 80 ? -11.702 -2.031 6.127 1.00 96.94 80 PHE A C 1
ATOM 692 O O . PHE A 1 80 ? -12.849 -1.933 5.682 1.00 96.94 80 PHE A O 1
ATOM 699 N N . GLY A 1 81 ? -11.419 -2.556 7.313 1.00 95.06 81 GLY A N 1
ATOM 700 C CA . GLY A 1 81 ? -12.431 -3.181 8.147 1.00 95.06 81 GLY A CA 1
ATOM 701 C C . GLY A 1 81 ? -12.654 -2.481 9.476 1.00 95.06 81 GLY A C 1
ATOM 702 O O . GLY A 1 81 ? -11.756 -1.886 10.068 1.00 95.06 81 GLY A O 1
ATOM 703 N N . ASN A 1 82 ? -13.893 -2.591 9.935 1.00 90.00 82 ASN A N 1
ATOM 704 C CA . ASN A 1 82 ? -14.375 -2.284 11.276 1.00 90.00 82 ASN A CA 1
ATOM 705 C C . ASN A 1 82 ? -15.292 -3.434 11.731 1.00 90.00 82 ASN A C 1
ATOM 707 O O . ASN A 1 82 ? -15.613 -4.315 10.940 1.00 90.00 82 ASN A O 1
ATOM 711 N N . ASP A 1 83 ? -15.786 -3.390 12.972 1.00 81.38 83 ASP A N 1
ATOM 712 C CA . ASP A 1 83 ? -16.581 -4.472 13.592 1.00 81.38 83 ASP A CA 1
ATOM 713 C C . ASP A 1 83 ? -17.807 -4.952 12.801 1.00 81.38 83 ASP A C 1
ATOM 715 O O . ASP A 1 83 ? -18.302 -6.050 13.032 1.00 81.38 83 ASP A O 1
ATOM 719 N N . SER A 1 84 ? -18.345 -4.127 11.904 1.00 80.94 84 SER A N 1
ATOM 720 C CA . SER A 1 84 ? -19.593 -4.417 11.184 1.00 80.94 84 SER A CA 1
ATOM 721 C C . SER A 1 84 ? -19.500 -4.259 9.670 1.00 80.94 84 SER A C 1
ATOM 723 O O . SER A 1 84 ? -20.444 -4.611 8.964 1.00 80.94 84 SER A O 1
ATOM 725 N N . THR A 1 85 ? -18.396 -3.718 9.152 1.00 88.50 85 THR A N 1
ATOM 726 C CA . THR A 1 85 ? -18.286 -3.340 7.741 1.00 88.50 85 THR A CA 1
ATOM 727 C C . THR A 1 85 ? -16.857 -3.472 7.251 1.00 88.50 85 THR A C 1
ATOM 729 O O . THR A 1 85 ? -15.940 -2.958 7.894 1.00 88.50 85 THR A O 1
ATOM 732 N N . THR A 1 86 ? -16.707 -4.036 6.057 1.00 94.06 86 THR A N 1
ATOM 733 C CA . THR A 1 86 ? -15.462 -4.015 5.291 1.00 94.06 86 THR A CA 1
ATOM 734 C C . THR A 1 86 ? -15.720 -3.320 3.965 1.00 94.06 86 THR A C 1
ATOM 736 O O . THR A 1 86 ? -16.714 -3.605 3.294 1.00 94.06 86 THR A O 1
ATOM 739 N N . ILE A 1 87 ? -14.838 -2.397 3.588 1.00 95.25 87 ILE A N 1
ATOM 740 C CA . ILE A 1 87 ? -14.865 -1.749 2.277 1.00 95.25 87 ILE A CA 1
ATOM 741 C C . ILE A 1 87 ? -13.573 -2.036 1.525 1.00 95.25 87 ILE A C 1
ATOM 743 O O . ILE A 1 87 ? -12.504 -2.079 2.124 1.00 95.25 87 ILE A O 1
ATOM 747 N N . VAL A 1 88 ? -13.663 -2.165 0.205 1.00 95.62 88 VAL A N 1
ATOM 748 C CA . VAL A 1 88 ? -12.505 -2.395 -0.666 1.00 95.62 88 VAL A CA 1
ATOM 749 C C . VAL A 1 88 ? -12.189 -1.118 -1.436 1.00 95.62 88 VAL A C 1
ATOM 751 O O . VAL A 1 88 ? -13.093 -0.469 -1.969 1.00 95.62 88 VAL A O 1
ATOM 754 N N . ARG A 1 89 ? -10.910 -0.742 -1.514 1.00 95.62 89 ARG A N 1
ATOM 755 C CA . ARG A 1 89 ? -10.433 0.385 -2.328 1.00 95.62 89 ARG A CA 1
ATOM 756 C C . ARG A 1 89 ? -9.248 -0.026 -3.186 1.00 95.62 89 ARG A C 1
ATOM 758 O O . ARG A 1 89 ? -8.337 -0.703 -2.718 1.00 95.62 89 ARG A O 1
ATOM 765 N N . SER A 1 90 ? -9.234 0.466 -4.421 1.00 95.44 90 SER A N 1
ATOM 766 C CA . SER A 1 90 ? -8.061 0.412 -5.293 1.00 95.44 90 SER A CA 1
ATOM 767 C C . SER A 1 90 ? -7.214 1.670 -5.114 1.00 95.44 90 SER A C 1
ATOM 769 O O . SER A 1 90 ? -7.737 2.785 -5.143 1.00 95.44 90 SER A O 1
ATOM 771 N N . ILE A 1 91 ? -5.906 1.499 -4.949 1.00 96.94 91 ILE A N 1
ATOM 772 C CA . ILE A 1 91 ? -4.940 2.574 -4.724 1.00 96.94 91 ILE A CA 1
ATOM 773 C C . ILE A 1 91 ? -3.790 2.415 -5.721 1.00 96.94 91 ILE A C 1
ATOM 775 O O . ILE A 1 91 ? -3.131 1.380 -5.773 1.00 96.94 91 ILE A O 1
ATOM 779 N N . ALA A 1 92 ? -3.525 3.461 -6.504 1.00 97.31 92 ALA A N 1
ATOM 780 C CA . ALA A 1 92 ? -2.368 3.518 -7.392 1.00 97.31 92 ALA A CA 1
ATOM 781 C C . ALA A 1 92 ? -1.163 4.102 -6.640 1.00 97.31 92 ALA A C 1
ATOM 783 O O . ALA A 1 92 ? -1.012 5.322 -6.553 1.00 97.31 92 ALA A O 1
ATOM 784 N N . PHE A 1 93 ? -0.323 3.237 -6.072 1.00 98.00 93 PHE A N 1
ATOM 785 C CA . PHE A 1 93 ? 0.832 3.641 -5.273 1.00 98.00 93 PHE A CA 1
ATOM 786 C C . PHE A 1 93 ? 2.108 3.654 -6.125 1.00 98.00 93 PHE A C 1
ATOM 788 O O . PHE A 1 93 ? 2.456 2.651 -6.737 1.00 98.00 93 PHE A O 1
ATOM 795 N N . LYS A 1 94 ? 2.794 4.800 -6.206 1.00 96.75 94 LYS A N 1
ATOM 796 C CA . LYS A 1 94 ? 3.986 4.983 -7.066 1.00 96.75 94 LYS A CA 1
ATOM 797 C C . LYS A 1 94 ? 5.199 5.581 -6.359 1.00 96.75 94 LYS A C 1
ATOM 799 O O . LYS A 1 94 ? 6.333 5.369 -6.781 1.00 96.75 94 LYS A O 1
ATOM 804 N N . ASP A 1 95 ? 4.947 6.390 -5.337 1.00 97.06 95 ASP A N 1
ATOM 805 C CA . ASP A 1 95 ? 5.976 7.160 -4.654 1.00 97.06 95 ASP A CA 1
ATOM 806 C C . ASP A 1 95 ? 6.562 6.319 -3.516 1.00 97.06 95 ASP A C 1
ATOM 808 O O . ASP A 1 95 ? 5.954 5.341 -3.084 1.00 97.06 95 ASP A O 1
ATOM 812 N N . ARG A 1 96 ? 7.744 6.689 -3.008 1.00 97.12 96 ARG A N 1
ATOM 813 C CA . ARG A 1 96 ? 8.328 6.006 -1.836 1.00 97.12 96 ARG A CA 1
ATOM 814 C C . ARG A 1 96 ? 7.425 6.074 -0.619 1.00 97.12 96 ARG A C 1
ATOM 816 O O . ARG A 1 96 ? 7.398 5.139 0.171 1.00 97.12 96 ARG A O 1
ATOM 823 N N . GLU A 1 97 ? 6.713 7.184 -0.490 1.00 98.06 97 GLU A N 1
ATOM 824 C CA . GLU A 1 97 ? 5.784 7.451 0.589 1.00 98.06 97 GLU A CA 1
ATOM 825 C C . GLU A 1 97 ? 4.528 8.091 0.007 1.00 98.06 97 GLU A C 1
ATOM 827 O O . GLU A 1 97 ? 4.584 8.872 -0.946 1.00 98.06 97 GLU A O 1
ATOM 832 N N . SER A 1 98 ? 3.372 7.760 0.560 1.00 97.69 98 SER A N 1
ATOM 833 C CA . SER A 1 98 ? 2.107 8.383 0.194 1.00 97.69 98 SER A CA 1
ATOM 834 C C . SER A 1 98 ? 1.209 8.504 1.409 1.00 97.69 98 SER A C 1
ATOM 836 O O . SER A 1 98 ? 1.214 7.660 2.302 1.00 97.69 98 SER A O 1
ATOM 838 N N . LYS A 1 99 ? 0.421 9.576 1.424 1.00 97.25 99 LYS A N 1
ATOM 839 C CA . LYS A 1 99 ? -0.553 9.867 2.469 1.00 97.25 99 LYS A CA 1
ATOM 840 C C . LYS A 1 99 ? -1.920 10.028 1.821 1.00 97.25 99 LYS A C 1
ATOM 842 O O . LYS A 1 99 ? -2.128 10.952 1.037 1.00 97.25 99 LYS A O 1
ATOM 847 N N . ILE A 1 100 ? -2.842 9.129 2.141 1.00 97.06 100 ILE A N 1
ATOM 848 C CA . ILE A 1 100 ? -4.174 9.067 1.533 1.00 97.06 100 ILE A CA 1
ATOM 849 C C . ILE A 1 100 ? -5.203 9.360 2.614 1.00 97.06 100 ILE A C 1
ATOM 851 O O . ILE A 1 100 ? -5.247 8.672 3.629 1.00 97.06 100 ILE A O 1
ATOM 855 N N . LYS A 1 101 ? -6.025 10.394 2.415 1.00 97.31 101 LYS A N 1
ATOM 856 C CA . LYS A 1 101 ? -7.078 10.748 3.373 1.00 97.31 101 LYS A CA 1
ATOM 857 C C . LYS A 1 101 ? -8.153 9.663 3.400 1.00 97.31 101 LYS A C 1
ATOM 859 O O . LYS A 1 101 ? -8.641 9.246 2.350 1.00 97.31 101 LYS A O 1
ATOM 864 N N . LEU A 1 102 ? -8.522 9.235 4.600 1.00 96.25 102 LEU A N 1
ATOM 865 C CA . LEU A 1 102 ? -9.642 8.340 4.851 1.00 96.25 102 LEU A CA 1
ATOM 866 C C . LEU A 1 102 ? -10.859 9.155 5.305 1.00 96.25 102 LEU A C 1
ATOM 868 O O . LEU A 1 102 ? -10.747 10.277 5.795 1.00 96.25 102 LEU A O 1
ATOM 872 N N . ASP A 1 103 ? -12.035 8.590 5.082 1.00 94.12 103 ASP A N 1
ATOM 873 C CA . ASP A 1 103 ? -13.333 9.128 5.493 1.00 94.12 103 ASP A CA 1
ATOM 874 C C . ASP A 1 103 ? -13.631 8.873 6.974 1.00 94.12 103 ASP A C 1
ATOM 876 O O . ASP A 1 103 ? -14.333 9.659 7.607 1.00 94.12 103 ASP A O 1
ATOM 880 N N . SER A 1 104 ? -13.075 7.800 7.533 1.00 93.56 104 SER A N 1
ATOM 881 C CA . SER A 1 104 ? -13.191 7.448 8.943 1.00 93.56 104 SER A CA 1
ATOM 882 C C . SER A 1 104 ? -11.977 6.660 9.426 1.00 93.56 104 SER A C 1
ATOM 884 O O . SER A 1 104 ? -11.091 6.291 8.652 1.00 93.56 104 SER A O 1
ATOM 886 N N . TRP A 1 105 ? -11.958 6.376 10.727 1.00 94.81 105 TRP A N 1
ATOM 887 C CA . TRP A 1 105 ? -11.074 5.365 11.290 1.00 94.81 105 TRP A CA 1
ATOM 888 C C . TRP A 1 105 ? -11.503 3.959 10.849 1.00 94.81 105 TRP A C 1
ATOM 890 O O . TRP A 1 105 ? -12.703 3.674 10.758 1.00 94.81 105 TRP A O 1
ATOM 900 N N . TYR A 1 106 ? -10.520 3.094 10.602 1.00 95.94 106 TYR A N 1
ATOM 901 C CA . TYR A 1 106 ? -10.701 1.662 10.368 1.00 95.94 106 TYR A CA 1
ATOM 902 C C . TYR A 1 106 ? -9.795 0.895 11.330 1.00 95.94 106 TYR A C 1
ATOM 904 O O . TYR A 1 106 ? -8.678 1.338 11.592 1.00 95.94 106 TYR A O 1
ATOM 912 N N . LYS A 1 107 ? -10.276 -0.225 11.871 1.00 95.75 107 LYS A N 1
ATOM 913 C CA . LYS A 1 107 ? -9.509 -1.071 12.795 1.00 95.75 107 LYS A CA 1
ATOM 914 C C . LYS A 1 107 ? -8.313 -1.718 12.117 1.00 95.75 107 LYS A C 1
ATOM 916 O O . LYS A 1 107 ? -7.235 -1.751 12.693 1.00 95.75 107 LYS A O 1
ATOM 921 N N . TYR A 1 108 ? -8.507 -2.184 10.889 1.00 96.62 108 TYR A N 1
ATOM 922 C CA . TYR A 1 108 ? -7.436 -2.759 10.094 1.00 96.62 108 TYR A CA 1
ATOM 923 C C . TYR A 1 108 ? -7.508 -2.303 8.640 1.00 96.62 108 TYR A C 1
ATOM 925 O O . TYR A 1 108 ? -8.575 -1.989 8.101 1.00 96.62 108 TYR A O 1
ATOM 933 N N . VAL A 1 109 ? -6.347 -2.332 7.999 1.00 97.38 109 VAL A N 1
ATOM 934 C CA . VAL A 1 109 ? -6.178 -2.404 6.557 1.00 97.38 109 VAL A CA 1
ATOM 935 C C . VAL A 1 109 ? -5.508 -3.733 6.212 1.00 97.38 109 VAL A C 1
ATOM 937 O O . VAL A 1 109 ? -4.542 -4.144 6.854 1.00 97.38 109 VAL A O 1
ATOM 9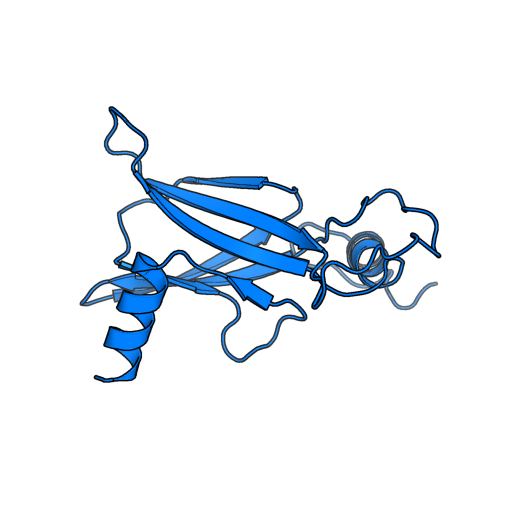40 N N . HIS A 1 110 ? -6.028 -4.406 5.194 1.00 96.25 110 HIS A N 1
ATOM 941 C CA . HIS A 1 110 ? -5.427 -5.579 4.578 1.00 96.25 110 HIS A CA 1
ATOM 942 C C . HIS A 1 110 ? -5.339 -5.331 3.079 1.00 96.25 110 HIS A C 1
ATOM 944 O O . HIS A 1 110 ? -6.361 -5.190 2.416 1.00 96.25 110 HIS A O 1
ATOM 950 N N . CYS A 1 111 ? -4.131 -5.232 2.548 1.00 96.44 111 CYS A N 1
ATOM 951 C CA . CYS A 1 111 ? -3.900 -5.155 1.115 1.00 96.44 111 CYS A CA 1
ATOM 952 C C . CYS A 1 111 ? -3.380 -6.492 0.595 1.00 96.44 111 CYS A C 1
ATOM 954 O O . CYS A 1 111 ? -2.819 -7.270 1.361 1.00 96.44 111 CYS A O 1
ATOM 956 N N . ASP A 1 112 ? -3.506 -6.689 -0.717 1.00 94.50 112 ASP A N 1
ATOM 957 C CA . ASP A 1 112 ? -3.086 -7.917 -1.404 1.00 94.50 112 ASP A CA 1
ATOM 958 C C . ASP A 1 112 ? -3.886 -9.162 -1.005 1.00 94.50 112 ASP A C 1
ATOM 960 O O . ASP A 1 112 ? -3.345 -10.203 -0.632 1.00 94.50 112 ASP A O 1
ATOM 964 N N . GLU A 1 113 ? -5.212 -9.052 -1.088 1.00 85.88 113 GLU A N 1
ATOM 965 C CA . GLU A 1 113 ? -6.062 -10.232 -0.952 1.00 85.88 113 GLU A CA 1
ATOM 966 C C . GLU A 1 113 ? -5.679 -11.298 -1.990 1.00 85.88 113 GLU A C 1
ATOM 968 O O . GLU A 1 113 ? -5.351 -10.993 -3.143 1.00 85.88 113 GLU A O 1
ATOM 973 N N . ASP A 1 114 ? -5.686 -12.553 -1.538 1.00 87.31 114 ASP A N 1
ATOM 974 C CA . ASP A 1 114 ? -5.297 -13.745 -2.296 1.00 87.31 114 ASP A CA 1
ATOM 975 C C . ASP A 1 114 ? -3.854 -13.760 -2.836 1.00 87.31 114 ASP A C 1
ATOM 977 O O . ASP A 1 114 ? -3.535 -14.600 -3.680 1.00 87.31 114 ASP A O 1
ATOM 981 N N . PHE A 1 115 ? -2.965 -12.886 -2.338 1.00 88.56 115 PHE A N 1
ATOM 982 C CA . PHE A 1 115 ? -1.569 -12.788 -2.795 1.00 88.56 115 PHE A CA 1
ATOM 983 C C . PHE A 1 115 ? -1.467 -12.608 -4.320 1.00 88.56 115 PHE A C 1
ATOM 985 O O . PHE A 1 115 ? -0.680 -13.268 -5.008 1.00 88.56 115 PHE A O 1
ATOM 992 N N . SER A 1 116 ? -2.332 -11.754 -4.868 1.00 91.38 116 SER A N 1
ATOM 993 C CA . SER A 1 116 ? -2.416 -11.492 -6.308 1.00 91.38 116 SER A CA 1
ATOM 994 C C . SER A 1 116 ? -1.324 -10.535 -6.806 1.00 91.38 116 SER A C 1
ATOM 996 O O . SER A 1 116 ? -1.001 -10.516 -7.999 1.00 91.38 116 SER A O 1
ATOM 998 N N . GLY A 1 117 ? -0.737 -9.755 -5.900 1.00 93.50 117 GLY A N 1
ATOM 999 C CA . GLY A 1 117 ? 0.391 -8.869 -6.119 1.00 93.50 117 GLY A CA 1
ATOM 1000 C C . GLY A 1 117 ? 1.745 -9.560 -5.952 1.00 93.50 117 GLY A C 1
ATOM 1001 O O . GLY A 1 117 ? 1.912 -10.526 -5.215 1.00 93.50 117 GLY A O 1
ATOM 1002 N N . TYR A 1 118 ? 2.763 -9.035 -6.637 1.00 95.38 118 TYR A N 1
ATOM 1003 C CA . TYR A 1 118 ? 4.150 -9.481 -6.468 1.00 95.38 118 TYR A CA 1
ATOM 1004 C C . TYR A 1 118 ? 4.917 -8.540 -5.529 1.00 95.38 118 TYR A C 1
ATOM 1006 O O . TYR A 1 118 ? 5.856 -7.855 -5.930 1.00 95.38 118 TYR A O 1
ATOM 1014 N N . TYR A 1 119 ? 4.472 -8.451 -4.279 1.00 95.94 119 TYR A N 1
ATOM 1015 C CA . TYR A 1 119 ? 5.091 -7.642 -3.229 1.00 95.94 119 TYR A CA 1
ATOM 1016 C C . TYR A 1 119 ? 4.798 -8.248 -1.855 1.00 95.94 119 TYR A C 1
ATOM 1018 O O . TYR A 1 119 ? 3.966 -9.138 -1.726 1.00 95.94 119 TYR A O 1
ATOM 1026 N N . LEU A 1 120 ? 5.501 -7.784 -0.823 1.00 95.75 120 LEU A N 1
ATOM 1027 C CA . LEU A 1 120 ? 5.184 -8.140 0.560 1.00 95.75 120 LEU A CA 1
ATOM 1028 C C . LEU A 1 120 ? 4.453 -6.993 1.239 1.00 95.75 120 LEU A C 1
ATOM 1030 O O . LEU A 1 120 ? 4.787 -5.830 1.014 1.00 95.75 120 LEU A O 1
ATOM 1034 N N . MET A 1 121 ? 3.508 -7.330 2.109 1.00 96.94 121 MET A N 1
ATOM 1035 C CA . MET A 1 121 ? 2.884 -6.373 3.013 1.00 96.94 121 MET A CA 1
ATOM 1036 C C . MET A 1 121 ? 3.556 -6.404 4.380 1.00 96.94 121 MET A C 1
ATOM 1038 O O . MET A 1 121 ? 3.882 -7.466 4.910 1.00 96.94 121 MET A O 1
ATOM 1042 N N . ASP A 1 122 ? 3.719 -5.220 4.950 1.00 96.69 122 ASP A N 1
ATOM 1043 C CA . ASP A 1 122 ? 4.112 -5.000 6.329 1.00 96.69 122 ASP A CA 1
ATOM 1044 C C . ASP A 1 122 ? 3.128 -4.029 6.983 1.00 96.69 122 ASP A C 1
ATOM 1046 O O . ASP A 1 122 ? 2.684 -3.049 6.381 1.00 96.69 122 ASP A O 1
ATOM 1050 N N . TYR A 1 123 ? 2.779 -4.300 8.228 1.00 97.56 123 TYR A N 1
ATOM 1051 C CA . TYR A 1 123 ? 1.838 -3.495 8.992 1.00 97.56 123 TYR A CA 1
ATOM 1052 C C . TYR A 1 123 ? 2.442 -3.165 10.354 1.00 97.56 123 TYR A C 1
ATOM 1054 O O . TYR A 1 123 ? 3.364 -3.834 10.825 1.00 97.56 123 TYR A O 1
ATOM 1062 N N . ASP A 1 124 ? 1.936 -2.123 11.011 1.00 95.44 124 ASP A N 1
ATOM 1063 C CA . ASP A 1 124 ? 2.302 -1.896 12.406 1.00 95.44 124 ASP A CA 1
ATOM 1064 C C . ASP A 1 124 ? 1.714 -2.982 13.326 1.00 95.44 124 ASP A C 1
ATOM 1066 O O . ASP A 1 124 ? 0.853 -3.778 12.940 1.00 95.44 124 ASP A O 1
ATOM 1070 N N . SER A 1 125 ? 2.210 -3.035 14.564 1.00 96.50 125 SER A N 1
ATOM 1071 C CA . SER A 1 125 ? 1.792 -4.049 15.535 1.00 96.50 125 SER A CA 1
ATOM 1072 C C . SER A 1 125 ? 0.287 -4.026 15.798 1.00 96.50 125 SER A C 1
ATOM 1074 O O . SER A 1 125 ? -0.310 -5.084 15.961 1.00 96.50 125 SER A O 1
ATOM 1076 N N . THR A 1 126 ? -0.317 -2.836 15.815 1.00 95.44 126 THR A N 1
ATOM 1077 C CA . THR A 1 126 ? -1.750 -2.655 16.069 1.00 95.44 126 THR A CA 1
ATOM 1078 C C . THR A 1 126 ? -2.578 -3.278 14.951 1.00 95.44 126 THR A C 1
ATOM 1080 O O . THR A 1 126 ? -3.497 -4.047 15.211 1.00 95.44 126 THR A O 1
ATOM 1083 N N . ASN A 1 127 ? -2.235 -3.000 13.695 1.00 97.06 127 ASN A N 1
ATOM 1084 C CA . ASN A 1 127 ? -2.942 -3.560 12.554 1.00 97.06 127 ASN A CA 1
ATOM 1085 C C . ASN A 1 127 ? -2.725 -5.077 12.447 1.00 97.06 127 ASN A C 1
ATOM 1087 O O . ASN A 1 127 ? -3.671 -5.802 12.156 1.00 97.06 127 ASN A O 1
ATOM 1091 N N . TRP A 1 128 ? -1.513 -5.579 12.723 1.00 96.88 128 TRP A N 1
ATOM 1092 C CA . TRP A 1 128 ? -1.266 -7.025 12.797 1.00 96.88 128 TRP A CA 1
ATOM 1093 C C . TRP A 1 128 ? -2.121 -7.715 13.865 1.00 96.88 128 TRP A C 1
ATOM 1095 O O . TRP A 1 128 ? -2.652 -8.796 13.611 1.00 96.88 128 TRP A O 1
ATOM 1105 N N . GLU A 1 129 ? -2.279 -7.098 15.037 1.00 95.94 129 GLU A N 1
ATOM 1106 C CA . GLU A 1 129 ? -3.135 -7.608 16.110 1.00 95.94 129 GLU A CA 1
ATOM 1107 C C . GLU A 1 129 ? -4.611 -7.642 15.688 1.00 95.94 129 GLU A C 1
ATOM 1109 O O . GLU A 1 129 ? -5.275 -8.665 15.851 1.00 95.94 129 GLU A O 1
ATOM 1114 N N . GLU A 1 130 ? -5.116 -6.574 15.069 1.00 95.50 130 GLU A N 1
ATOM 1115 C CA . GLU A 1 130 ? -6.495 -6.519 14.567 1.00 95.50 130 GLU A CA 1
ATOM 1116 C C . GLU A 1 130 ? -6.754 -7.550 13.457 1.00 95.50 130 GLU A C 1
ATOM 1118 O O . GLU A 1 130 ? -7.778 -8.236 13.475 1.00 95.50 130 GLU A O 1
ATOM 1123 N N . LEU A 1 131 ? -5.808 -7.744 12.531 1.00 93.94 131 LEU A N 1
ATOM 1124 C CA . LEU A 1 131 ? -5.899 -8.805 11.522 1.00 93.94 131 LEU A CA 1
ATOM 1125 C C . LEU A 1 131 ? -5.933 -10.198 12.163 1.00 93.94 131 LEU A C 1
ATOM 1127 O O . LEU A 1 131 ? -6.751 -11.033 11.774 1.00 93.94 131 LEU A O 1
ATOM 1131 N N . ALA A 1 132 ? -5.082 -10.455 13.162 1.00 94.25 132 ALA A N 1
ATOM 1132 C CA . ALA A 1 132 ? -5.088 -11.719 13.896 1.00 94.25 132 ALA A CA 1
ATOM 1133 C C . ALA A 1 132 ? -6.431 -11.956 14.604 1.00 94.25 132 ALA A C 1
ATOM 1135 O O . ALA A 1 132 ? -6.984 -13.053 14.522 1.00 94.25 132 ALA A O 1
ATOM 1136 N N . ASN A 1 133 ? -6.995 -10.920 15.231 1.00 92.94 133 ASN A N 1
ATOM 1137 C CA . ASN A 1 133 ? -8.295 -10.995 15.892 1.00 92.94 133 ASN A CA 1
ATOM 1138 C C . ASN A 1 133 ? -9.425 -11.337 14.912 1.00 92.94 133 ASN A C 1
ATOM 1140 O O . ASN A 1 133 ? -10.315 -12.111 15.257 1.00 92.94 133 ASN A O 1
ATOM 1144 N N . VAL A 1 134 ? -9.395 -10.805 13.689 1.00 89.62 134 VAL A N 1
ATOM 1145 C CA . VAL A 1 134 ? -10.415 -11.096 12.667 1.00 89.62 134 VAL A CA 1
ATOM 1146 C C . VAL A 1 134 ? -10.268 -12.500 12.074 1.00 89.62 134 VAL A C 1
ATOM 1148 O O . VAL A 1 134 ? -11.267 -13.083 11.679 1.00 89.62 134 VAL A O 1
ATOM 1151 N N . MET A 1 135 ? -9.060 -13.067 12.033 1.00 85.12 135 MET A N 1
ATOM 1152 C CA . MET A 1 135 ? -8.829 -14.425 11.512 1.00 85.12 135 MET A CA 1
ATOM 1153 C C . MET A 1 135 ? -9.148 -15.546 12.512 1.00 85.12 135 MET A C 1
ATOM 1155 O O . MET A 1 135 ? -9.370 -16.685 12.105 1.00 85.12 135 MET A O 1
ATOM 1159 N N . ILE A 1 136 ? -9.100 -15.255 13.814 1.00 82.56 136 ILE A N 1
ATOM 1160 C CA . ILE A 1 136 ? -9.370 -16.238 14.876 1.00 82.56 136 ILE A CA 1
ATOM 1161 C C . ILE A 1 136 ? -10.880 -16.399 15.136 1.00 82.56 136 ILE A C 1
ATOM 1163 O O . ILE A 1 136 ? -11.296 -17.438 15.655 1.00 82.56 136 ILE A O 1
ATOM 1167 N N . ASN A 1 137 ? -11.681 -15.390 14.788 1.00 56.47 137 ASN A N 1
ATOM 1168 C CA . ASN A 1 137 ? -13.137 -15.374 14.963 1.00 56.47 137 ASN A CA 1
ATOM 1169 C C . ASN A 1 137 ? -13.880 -15.839 13.705 1.00 56.47 137 ASN A C 1
ATOM 1171 O O . ASN A 1 137 ? -14.992 -16.389 13.876 1.00 56.47 137 ASN A O 1
#